Protein AF-A0A7J2REQ5-F1 (afdb_monomer_lite)

Sequence (82 aa):
MPDEKGYFKIYVNHYSEKIYILFFSNHHELIGTIVGTNAEALGKKIIELKLTQNLQHINYIGRELTKAEFCLFSGKPYIQDK

Structure (mmCIF, N/CA/C/O backbone):
data_AF-A0A7J2RE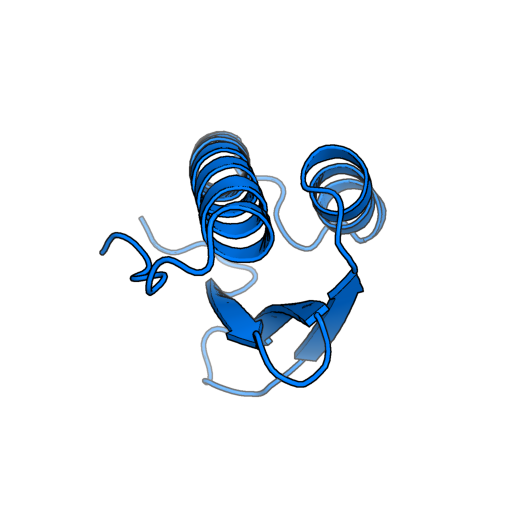Q5-F1
#
_entry.id   AF-A0A7J2REQ5-F1
#
loop_
_atom_site.group_PDB
_atom_site.id
_atom_site.type_symbol
_atom_site.label_atom_id
_atom_site.label_alt_id
_atom_site.label_comp_id
_atom_site.label_asym_id
_atom_site.label_entity_id
_atom_site.label_seq_id
_atom_site.pdbx_PDB_ins_code
_atom_site.Cartn_x
_atom_site.Cartn_y
_atom_site.Cartn_z
_atom_site.occupancy
_atom_site.B_iso_or_equiv
_atom_site.auth_seq_id
_atom_site.auth_comp_id
_atom_site.auth_asym_id
_atom_site.auth_atom_id
_atom_site.pdbx_PDB_model_num
ATOM 1 N N . MET A 1 1 ? 4.634 10.949 -14.610 1.00 73.19 1 MET A N 1
ATOM 2 C CA . MET A 1 1 ? 5.232 10.004 -15.579 1.00 73.19 1 MET A CA 1
ATOM 3 C C . MET A 1 1 ? 4.871 8.597 -15.128 1.00 73.19 1 MET A C 1
ATOM 5 O O . MET A 1 1 ? 4.741 8.436 -13.922 1.00 73.19 1 MET A O 1
ATOM 9 N N . PRO A 1 2 ? 4.634 7.630 -16.027 1.00 81.00 2 PRO A N 1
ATOM 10 C CA . PRO A 1 2 ? 4.449 6.231 -15.641 1.00 81.00 2 PRO A CA 1
ATOM 11 C C . PRO A 1 2 ? 5.742 5.656 -15.045 1.00 81.00 2 PRO A C 1
ATOM 13 O O . PRO A 1 2 ? 6.828 6.029 -15.492 1.00 81.00 2 PRO A O 1
ATOM 16 N N . ASP A 1 3 ? 5.634 4.760 -14.065 1.00 88.31 3 ASP A N 1
ATOM 17 C CA . ASP A 1 3 ? 6.781 3.978 -13.596 1.00 88.31 3 ASP A CA 1
ATOM 18 C C . ASP A 1 3 ? 6.998 2.800 -14.554 1.00 88.31 3 ASP A C 1
ATOM 20 O O . ASP A 1 3 ? 6.044 2.137 -14.968 1.00 88.31 3 ASP A O 1
ATOM 24 N N . GLU A 1 4 ? 8.246 2.509 -14.906 1.00 89.94 4 GLU A N 1
ATOM 25 C CA . GLU A 1 4 ? 8.573 1.395 -15.800 1.00 89.94 4 GLU A CA 1
ATOM 26 C C . GLU A 1 4 ? 8.188 0.035 -15.206 1.00 89.94 4 GLU A C 1
ATOM 28 O O . GLU A 1 4 ? 7.863 -0.891 -15.949 1.00 89.94 4 GLU A O 1
ATOM 33 N N . LYS A 1 5 ? 8.180 -0.090 -13.872 1.00 92.56 5 LYS A N 1
ATOM 34 C CA . LYS A 1 5 ? 7.846 -1.347 -13.194 1.00 92.56 5 LYS A CA 1
ATOM 35 C C . LYS A 1 5 ? 6.347 -1.607 -13.113 1.00 92.56 5 LYS A C 1
ATOM 37 O O . LYS A 1 5 ? 5.961 -2.766 -12.964 1.00 92.56 5 LYS A O 1
ATOM 42 N N . GLY A 1 6 ? 5.511 -0.572 -13.208 1.00 95.31 6 GLY A N 1
ATOM 43 C CA . GLY A 1 6 ? 4.065 -0.718 -13.092 1.00 95.31 6 GLY A CA 1
ATOM 44 C C . GLY A 1 6 ? 3.380 0.381 -12.289 1.00 95.31 6 GLY A C 1
ATOM 45 O O . GLY A 1 6 ? 3.862 1.503 -12.185 1.00 95.31 6 GLY A O 1
ATOM 46 N N . TYR A 1 7 ? 2.230 0.073 -11.697 1.00 95.62 7 TYR A N 1
ATOM 47 C CA . TYR A 1 7 ? 1.465 1.043 -10.914 1.00 95.62 7 TYR A CA 1
ATOM 48 C C . TYR A 1 7 ? 0.773 0.404 -9.711 1.00 95.62 7 TYR A C 1
ATOM 50 O O . TYR A 1 7 ? 0.527 -0.802 -9.661 1.00 95.62 7 TYR A O 1
ATOM 58 N N . PHE A 1 8 ? 0.434 1.244 -8.735 1.00 96.50 8 PHE A N 1
ATOM 59 C CA . PHE A 1 8 ? -0.221 0.830 -7.501 1.00 96.50 8 PHE A CA 1
ATOM 60 C C . PHE A 1 8 ? -1.695 1.232 -7.496 1.00 96.50 8 PHE A C 1
ATOM 62 O O . PHE A 1 8 ? -2.050 2.345 -7.89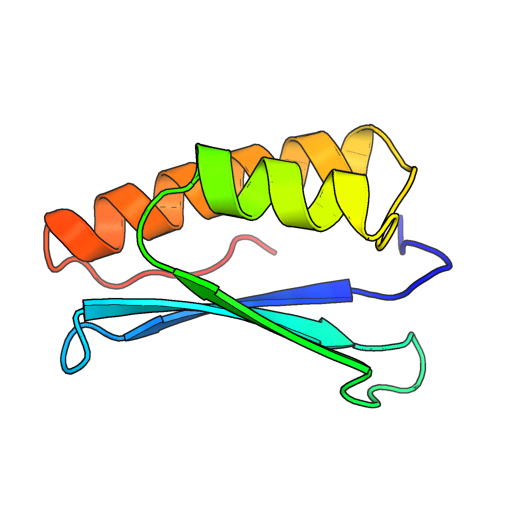1 1.00 96.50 8 PHE A O 1
ATOM 69 N N . LYS A 1 9 ? -2.542 0.343 -6.980 1.00 97.56 9 LYS A N 1
ATOM 70 C CA . LYS A 1 9 ? -3.907 0.662 -6.557 1.00 97.56 9 LYS A CA 1
ATOM 71 C C . LYS A 1 9 ? -4.057 0.369 -5.074 1.00 97.56 9 LYS A C 1
ATOM 73 O O . LYS A 1 9 ? -3.678 -0.710 -4.622 1.00 97.56 9 LYS A O 1
ATOM 78 N N . ILE A 1 10 ? -4.619 1.315 -4.338 1.00 98.25 10 ILE A N 1
ATOM 79 C CA . ILE A 1 10 ? -4.806 1.231 -2.895 1.00 98.25 10 ILE A CA 1
ATOM 80 C C . ILE A 1 10 ? -6.301 1.138 -2.596 1.00 9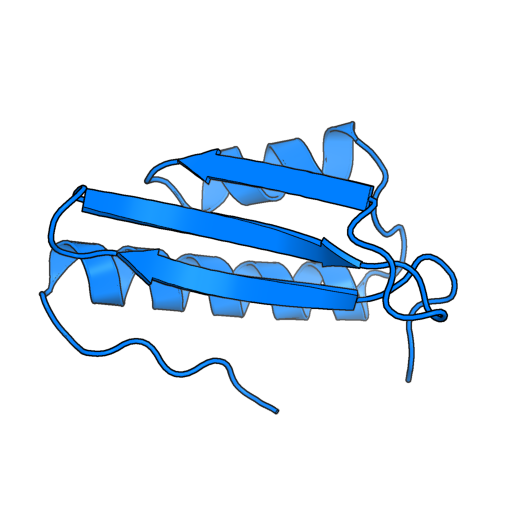8.25 10 ILE A C 1
ATOM 82 O O . ILE A 1 10 ? -7.116 1.854 -3.175 1.00 98.25 10 ILE A O 1
ATOM 86 N N . TYR A 1 11 ? -6.660 0.246 -1.678 1.00 97.56 11 TYR A N 1
ATOM 87 C CA . TYR A 1 11 ? -8.025 0.081 -1.195 1.00 97.56 11 TYR A CA 1
ATOM 88 C C . TYR A 1 11 ? -8.032 0.030 0.326 1.00 97.56 11 TYR A C 1
ATOM 90 O O . TYR A 1 11 ? -7.217 -0.661 0.935 1.00 97.56 11 TYR A O 1
ATOM 98 N N . VAL A 1 12 ? -8.987 0.726 0.937 1.00 98.56 12 VAL A N 1
ATOM 99 C CA . VAL A 1 12 ? -9.254 0.639 2.374 1.00 98.56 12 VAL A CA 1
ATOM 100 C C . VAL A 1 12 ? -10.512 -0.191 2.566 1.00 98.56 12 VAL A C 1
ATOM 102 O O . VAL A 1 12 ? -11.586 0.178 2.092 1.00 98.56 12 VAL A O 1
ATOM 105 N N . ASN A 1 13 ? -10.370 -1.324 3.245 1.00 98.12 13 ASN A N 1
ATOM 106 C CA . ASN A 1 13 ? -11.475 -2.187 3.618 1.00 98.12 13 ASN A CA 1
ATOM 107 C C . ASN A 1 13 ? -11.772 -2.003 5.108 1.00 98.12 13 ASN A C 1
ATOM 109 O O . ASN A 1 13 ? -11.035 -2.493 5.964 1.00 98.12 13 ASN A O 1
ATOM 113 N N . HIS A 1 14 ? -12.874 -1.311 5.389 1.00 97.56 14 HIS A N 1
ATOM 114 C CA . HIS A 1 14 ? -13.349 -1.041 6.747 1.00 97.56 14 HIS A CA 1
ATOM 115 C C . HIS A 1 14 ? -13.926 -2.268 7.447 1.00 97.56 14 HIS A C 1
ATOM 117 O O . HIS A 1 14 ? -13.877 -2.339 8.665 1.00 97.56 14 HIS A O 1
ATOM 123 N N . TYR A 1 15 ? -14.435 -3.252 6.702 1.00 97.12 15 TYR A N 1
ATOM 124 C CA . TYR A 1 15 ? -14.967 -4.478 7.299 1.00 97.12 15 TYR A CA 1
ATOM 125 C C . TYR A 1 15 ? -13.849 -5.380 7.831 1.00 97.12 15 TYR A C 1
ATOM 127 O O . TYR A 1 15 ? -13.945 -5.908 8.932 1.00 97.12 15 TYR A O 1
ATOM 135 N N . SER A 1 16 ? -12.774 -5.554 7.056 1.00 97.31 16 SER A N 1
ATOM 136 C CA . SER A 1 16 ? -11.612 -6.342 7.489 1.00 97.31 16 SER A CA 1
ATOM 137 C C . SER A 1 16 ? -10.588 -5.528 8.283 1.00 97.31 16 SER A C 1
ATOM 139 O O . SER A 1 16 ? -9.559 -6.074 8.673 1.00 97.31 16 SER A O 1
ATOM 141 N N . GLU A 1 17 ? -10.817 -4.224 8.430 1.00 97.94 17 GLU A N 1
ATOM 142 C CA . GLU A 1 17 ? -9.887 -3.247 8.995 1.00 97.94 17 GLU A CA 1
ATOM 143 C C . GLU A 1 17 ? -8.476 -3.316 8.370 1.00 97.94 17 GLU A C 1
ATOM 145 O O . GLU A 1 17 ? -7.469 -3.425 9.071 1.00 97.94 17 GLU A O 1
ATOM 150 N N . LYS A 1 18 ? -8.380 -3.311 7.030 1.00 98.62 18 LYS A N 1
ATOM 151 C CA . LYS A 1 18 ? -7.095 -3.410 6.303 1.00 98.62 18 LYS A CA 1
ATOM 152 C C . LYS A 1 18 ? -6.973 -2.419 5.152 1.00 98.62 18 LYS A C 1
ATOM 154 O O . LYS A 1 18 ? -7.946 -2.088 4.480 1.00 98.62 18 LYS A O 1
ATOM 159 N N . ILE A 1 19 ? -5.730 -2.047 4.871 1.00 98.75 19 ILE A N 1
ATOM 160 C CA . ILE A 1 19 ? -5.278 -1.406 3.639 1.00 98.75 19 ILE A CA 1
ATOM 161 C C . ILE A 1 19 ? -4.715 -2.496 2.725 1.00 98.75 19 ILE A C 1
ATOM 163 O O . ILE A 1 19 ? -3.860 -3.284 3.137 1.00 98.75 19 ILE A O 1
ATOM 167 N N . TYR A 1 20 ? -5.180 -2.516 1.482 1.00 98.62 20 TYR A N 1
ATOM 168 C CA . TYR A 1 20 ? -4.694 -3.378 0.413 1.00 98.62 20 TYR A CA 1
ATOM 169 C C . TYR A 1 20 ? -3.947 -2.532 -0.609 1.00 98.62 20 TYR A C 1
ATOM 171 O O . TYR A 1 20 ? -4.481 -1.541 -1.102 1.00 98.62 20 TYR A O 1
ATOM 179 N N . ILE A 1 21 ? -2.732 -2.945 -0.953 1.00 98.31 21 ILE A N 1
ATOM 180 C CA . ILE A 1 21 ? -1.901 -2.314 -1.976 1.00 98.31 21 ILE A CA 1
ATOM 181 C C . ILE A 1 21 ? -1.674 -3.348 -3.064 1.00 98.31 21 ILE A C 1
ATOM 183 O O . ILE A 1 21 ? -0.941 -4.317 -2.866 1.00 98.31 21 ILE A O 1
ATOM 187 N N . LEU A 1 22 ? -2.318 -3.150 -4.205 1.00 98.31 22 LEU A N 1
ATOM 188 C CA . LEU A 1 22 ? -2.177 -4.003 -5.373 1.00 98.31 22 LEU A CA 1
ATOM 189 C C . LEU A 1 22 ? -1.144 -3.375 -6.298 1.00 98.31 22 LEU A C 1
ATOM 191 O O . LEU A 1 22 ? -1.271 -2.207 -6.667 1.00 98.31 22 LEU A O 1
ATOM 195 N N . PHE A 1 23 ? -0.143 -4.156 -6.682 1.00 97.94 23 PHE A N 1
ATOM 196 C CA . PHE A 1 23 ? 0.870 -3.748 -7.643 1.00 97.94 23 PHE A CA 1
ATOM 197 C C . PHE A 1 23 ? 0.638 -4.462 -8.971 1.00 97.94 23 PHE A C 1
ATOM 199 O O . PHE A 1 23 ? 0.609 -5.694 -9.025 1.00 97.94 23 PHE A O 1
ATOM 206 N N . PHE A 1 24 ? 0.459 -3.679 -10.028 1.00 97.50 24 PHE A N 1
ATOM 207 C CA . PHE A 1 24 ? 0.205 -4.165 -11.378 1.00 97.50 24 PHE A CA 1
ATOM 208 C C . PHE A 1 24 ? 1.382 -3.866 -12.290 1.00 97.50 24 PHE A C 1
ATOM 210 O O . PHE A 1 24 ? 1.984 -2.805 -12.162 1.00 97.50 24 PHE A O 1
ATOM 217 N N . SER A 1 25 ? 1.648 -4.743 -13.257 1.00 96.44 25 SER A N 1
ATOM 218 C CA . SER A 1 25 ? 2.529 -4.420 -14.379 1.00 96.44 25 SER A CA 1
ATOM 219 C C . SER A 1 25 ? 1.889 -3.362 -15.286 1.00 96.44 25 SER A C 1
ATOM 221 O O . SER A 1 25 ? 0.679 -3.114 -15.248 1.00 96.44 25 SER A O 1
ATOM 223 N N . ASN A 1 26 ? 2.687 -2.778 -16.180 1.00 94.88 26 ASN A N 1
ATOM 224 C CA . ASN A 1 26 ? 2.181 -1.890 -17.233 1.00 94.88 26 ASN A CA 1
ATOM 225 C C . ASN A 1 26 ? 1.285 -2.607 -18.267 1.00 94.88 26 ASN A C 1
ATOM 227 O O . ASN A 1 26 ? 0.652 -1.945 -19.084 1.00 94.88 26 ASN A O 1
ATOM 231 N N . HIS A 1 27 ? 1.175 -3.940 -18.197 1.00 95.94 27 HIS A N 1
ATOM 232 C CA . HIS A 1 27 ? 0.236 -4.757 -18.974 1.00 95.94 27 HIS A CA 1
ATOM 233 C C . HIS A 1 27 ? -1.042 -5.115 -18.198 1.00 95.94 27 HIS A C 1
ATOM 235 O O . HIS A 1 27 ? -1.806 -5.972 -18.630 1.00 95.94 27 HIS A O 1
ATOM 241 N N . HIS A 1 28 ? -1.295 -4.447 -17.066 1.00 95.56 28 HIS A N 1
ATOM 242 C CA . HIS A 1 28 ? -2.465 -4.647 -16.203 1.00 95.56 28 HIS A CA 1
ATOM 243 C C . HIS A 1 28 ? -2.535 -6.014 -15.504 1.00 95.56 28 HIS A C 1
ATOM 245 O O . HIS A 1 28 ? -3.590 -6.399 -14.996 1.00 95.56 28 HIS A O 1
ATOM 251 N N . GLU A 1 29 ? -1.414 -6.724 -15.402 1.00 97.69 29 GLU A N 1
ATOM 252 C CA . GLU A 1 29 ? -1.327 -7.992 -14.675 1.00 97.69 29 GLU A CA 1
ATOM 253 C C . GLU A 1 29 ? -1.054 -7.726 -13.195 1.00 97.69 29 GLU A C 1
ATOM 255 O O . GLU A 1 29 ? -0.170 -6.938 -12.860 1.00 97.69 29 GLU A O 1
ATOM 260 N N . LEU A 1 30 ? -1.799 -8.372 -12.295 1.00 97.56 30 LEU A N 1
ATOM 261 C CA . LEU A 1 30 ? -1.551 -8.266 -10.858 1.00 97.56 30 LEU A CA 1
ATOM 262 C C . LEU A 1 30 ? -0.277 -9.043 -10.506 1.00 97.56 30 LEU A C 1
ATOM 264 O O . LEU A 1 30 ? -0.265 -10.269 -10.544 1.00 97.56 30 LEU A O 1
ATOM 268 N N . ILE A 1 31 ? 0.775 -8.323 -10.127 1.00 97.69 31 ILE A N 1
ATOM 269 C CA . ILE A 1 31 ? 2.072 -8.905 -9.764 1.00 97.69 31 ILE A CA 1
ATOM 270 C C . ILE A 1 31 ? 2.104 -9.291 -8.287 1.00 97.69 31 ILE A C 1
ATOM 272 O O . ILE A 1 31 ? 2.721 -10.283 -7.906 1.00 97.69 31 ILE A O 1
ATOM 276 N N . GLY A 1 32 ? 1.435 -8.518 -7.433 1.00 96.62 32 GLY A N 1
ATOM 277 C CA . GLY A 1 32 ? 1.417 -8.806 -6.009 1.00 96.62 32 GLY A CA 1
ATOM 278 C C . GLY A 1 32 ? 0.463 -7.927 -5.226 1.00 96.62 32 GLY A C 1
ATOM 279 O O . GLY A 1 32 ? -0.012 -6.895 -5.700 1.00 96.62 32 GLY A O 1
ATOM 280 N N . THR A 1 33 ? 0.181 -8.360 -4.002 1.00 98.19 33 THR A N 1
ATOM 281 C CA . THR A 1 33 ? -0.636 -7.617 -3.043 1.00 98.19 33 THR A CA 1
ATOM 282 C C . THR A 1 33 ? 0.079 -7.556 -1.702 1.00 98.19 33 THR A C 1
ATOM 284 O O . THR A 1 33 ? 0.546 -8.575 -1.197 1.00 98.19 33 THR A O 1
ATOM 287 N N . ILE A 1 34 ? 0.148 -6.361 -1.122 1.00 98.38 34 ILE A N 1
ATOM 288 C CA . ILE A 1 34 ? 0.628 -6.127 0.242 1.00 98.38 34 ILE A CA 1
ATOM 289 C C . ILE A 1 34 ? -0.579 -5.703 1.078 1.00 98.38 34 ILE A C 1
ATOM 291 O O . ILE A 1 34 ? -1.362 -4.855 0.650 1.00 98.38 34 ILE A O 1
ATOM 295 N N . VAL A 1 35 ? -0.741 -6.300 2.259 1.00 98.62 35 VAL A N 1
ATOM 296 C CA . VAL A 1 35 ? -1.877 -6.038 3.152 1.00 98.62 35 VAL A CA 1
ATOM 297 C C . VAL A 1 35 ? -1.366 -5.663 4.534 1.00 98.62 35 VAL A C 1
ATOM 299 O O . VAL A 1 35 ? -0.451 -6.297 5.057 1.00 98.62 35 VAL A O 1
ATOM 302 N N . GLY A 1 36 ? -1.967 -4.647 5.144 1.00 98.50 36 GLY A N 1
ATOM 303 C CA . GLY A 1 36 ? -1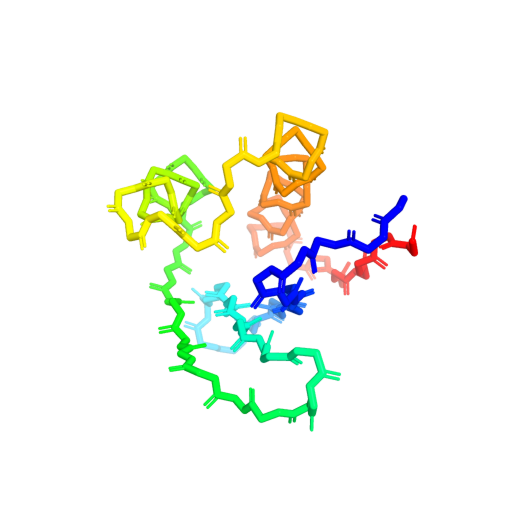.610 -4.214 6.491 1.00 98.50 36 GLY A CA 1
ATOM 304 C C . GLY A 1 36 ? -2.494 -3.080 6.978 1.00 98.50 36 GLY A C 1
ATOM 305 O O . GLY A 1 36 ? -3.542 -2.811 6.402 1.00 98.50 36 GLY A O 1
ATOM 306 N N . THR A 1 37 ? -2.088 -2.435 8.063 1.00 98.31 37 THR A N 1
ATOM 307 C CA . THR A 1 37 ? -2.847 -1.334 8.682 1.00 98.31 37 THR A CA 1
ATOM 308 C C . THR A 1 37 ? -2.020 -0.077 8.886 1.00 98.31 37 THR A C 1
ATOM 310 O O . THR A 1 37 ? -2.601 0.982 9.071 1.00 98.31 37 THR A O 1
ATOM 313 N N . ASN A 1 38 ? -0.690 -0.184 8.832 1.00 98.31 38 ASN A N 1
ATOM 314 C CA . ASN A 1 38 ? 0.215 0.914 9.133 1.00 98.31 38 ASN A CA 1
ATOM 315 C C . ASN A 1 38 ? 0.943 1.416 7.884 1.00 98.31 38 ASN A C 1
ATOM 317 O O . ASN A 1 38 ? 1.601 0.630 7.194 1.00 98.31 38 ASN A O 1
ATOM 321 N N . ALA A 1 39 ? 0.849 2.719 7.610 1.00 98.38 39 ALA A N 1
ATOM 322 C CA . ALA A 1 39 ? 1.399 3.323 6.399 1.00 98.38 39 ALA A CA 1
ATOM 323 C C . ALA A 1 39 ? 2.923 3.160 6.301 1.00 98.38 39 ALA A C 1
ATOM 325 O O . ALA A 1 39 ? 3.445 2.813 5.242 1.00 98.38 39 ALA A O 1
ATOM 326 N N . GLU A 1 40 ? 3.638 3.360 7.410 1.00 98.25 40 GLU A N 1
ATOM 327 C CA . GLU A 1 40 ? 5.099 3.279 7.446 1.00 98.25 40 GLU A CA 1
ATOM 328 C C . GLU A 1 40 ? 5.599 1.858 7.150 1.00 98.25 40 GLU A C 1
ATOM 330 O O . GLU A 1 40 ? 6.478 1.669 6.305 1.00 98.25 40 GLU A O 1
ATOM 335 N N . ALA A 1 41 ? 5.016 0.847 7.799 1.00 98.56 41 ALA A N 1
ATOM 336 C CA . ALA A 1 41 ? 5.360 -0.555 7.578 1.00 98.56 41 ALA A CA 1
ATOM 337 C C . ALA A 1 41 ? 5.093 -0.983 6.125 1.00 98.56 41 ALA A C 1
ATOM 339 O O . ALA A 1 41 ? 5.927 -1.643 5.499 1.00 98.56 41 ALA A O 1
ATOM 340 N N . LEU A 1 42 ? 3.956 -0.561 5.567 1.00 98.44 42 LEU A N 1
ATOM 341 C CA . LEU A 1 42 ? 3.592 -0.831 4.178 1.00 98.44 42 LEU A CA 1
ATOM 342 C C . LEU A 1 42 ? 4.553 -0.150 3.191 1.00 98.44 42 LEU A C 1
ATOM 344 O O . LEU A 1 42 ? 5.042 -0.795 2.263 1.00 98.44 42 LEU A O 1
ATOM 348 N N . GLY A 1 43 ? 4.886 1.123 3.421 1.00 97.94 43 GLY A N 1
ATOM 349 C CA . GLY A 1 43 ? 5.840 1.872 2.601 1.00 97.94 43 GLY A CA 1
ATOM 350 C C . GLY A 1 43 ? 7.243 1.259 2.628 1.00 97.94 43 GLY A C 1
ATOM 351 O O . GLY A 1 43 ? 7.858 1.067 1.578 1.00 97.94 43 GLY A O 1
ATOM 352 N N . LYS A 1 44 ? 7.723 0.856 3.812 1.00 97.62 44 LYS A N 1
ATOM 353 C CA . LYS A 1 44 ? 8.993 0.125 3.964 1.00 97.62 44 LYS A CA 1
ATOM 354 C C . LYS A 1 44 ? 8.993 -1.176 3.164 1.00 97.62 44 LYS A C 1
ATOM 356 O O . LYS A 1 44 ? 9.975 -1.457 2.480 1.00 97.62 44 LYS A O 1
ATOM 361 N N . LYS A 1 45 ? 7.885 -1.929 3.176 1.00 98.00 45 LYS A N 1
ATOM 362 C CA . LYS A 1 45 ? 7.784 -3.182 2.418 1.00 98.00 45 LYS A CA 1
ATOM 363 C C . LYS A 1 45 ? 7.853 -2.965 0.903 1.00 98.00 45 LYS A C 1
ATOM 365 O O . LYS A 1 45 ? 8.504 -3.744 0.213 1.00 98.00 45 LYS A O 1
ATOM 370 N N . ILE A 1 46 ? 7.248 -1.894 0.383 1.00 96.88 46 ILE A N 1
ATOM 371 C CA . ILE A 1 46 ? 7.339 -1.523 -1.044 1.00 96.88 46 ILE A CA 1
ATOM 372 C C . ILE A 1 46 ? 8.793 -1.258 -1.458 1.00 96.88 46 ILE A C 1
ATOM 374 O O . ILE A 1 46 ? 9.227 -1.727 -2.515 1.00 96.88 46 ILE A O 1
ATOM 378 N N . ILE A 1 47 ? 9.548 -0.538 -0.621 1.00 96.06 47 ILE A N 1
ATOM 379 C CA . ILE A 1 47 ? 10.967 -0.229 -0.860 1.00 96.06 47 ILE A CA 1
ATOM 380 C C . ILE A 1 47 ? 11.818 -1.503 -0.791 1.00 96.06 47 ILE A C 1
ATOM 382 O O . ILE A 1 47 ? 12.632 -1.742 -1.683 1.00 96.06 47 ILE A O 1
ATOM 386 N N . GLU A 1 48 ? 11.607 -2.344 0.227 1.00 96.88 48 GLU A N 1
ATOM 387 C CA . GLU A 1 48 ? 12.310 -3.623 0.414 1.00 96.88 48 GLU A CA 1
ATOM 388 C C . GLU A 1 48 ? 12.138 -4.548 -0.803 1.00 96.88 48 GLU A C 1
ATOM 390 O O . GLU A 1 48 ? 13.110 -5.109 -1.308 1.00 96.88 48 GLU A O 1
ATOM 395 N N . LEU A 1 49 ? 10.911 -4.640 -1.324 1.00 96.06 49 LEU A N 1
ATOM 396 C CA . LEU A 1 49 ? 10.571 -5.428 -2.512 1.00 96.06 49 LEU A CA 1
ATOM 397 C C . LEU A 1 49 ? 11.008 -4.768 -3.831 1.00 96.06 49 LEU A C 1
ATOM 399 O O . LEU A 1 49 ? 10.849 -5.363 -4.896 1.00 96.06 49 LEU A O 1
ATOM 403 N N . LYS A 1 50 ? 11.560 -3.547 -3.785 1.00 95.06 50 LYS A N 1
ATOM 404 C CA . LYS A 1 50 ? 12.009 -2.768 -4.950 1.00 95.06 50 LYS A CA 1
ATOM 405 C C . LYS A 1 50 ? 10.932 -2.639 -6.038 1.00 95.06 50 LYS A C 1
ATOM 407 O O . LYS A 1 50 ? 11.271 -2.636 -7.225 1.00 95.06 50 LYS A O 1
ATOM 412 N N . LEU A 1 51 ? 9.657 -2.510 -5.656 1.00 94.06 51 LEU A N 1
ATOM 413 C CA . LEU A 1 51 ? 8.532 -2.408 -6.605 1.00 94.06 51 LEU A CA 1
ATOM 414 C C . LEU A 1 51 ? 8.560 -1.105 -7.419 1.00 94.06 51 LEU A C 1
ATOM 416 O O . LEU A 1 51 ? 8.059 -1.057 -8.532 1.00 94.06 51 LEU A O 1
ATOM 420 N N . THR A 1 52 ? 9.221 -0.073 -6.895 1.00 93.00 52 THR A N 1
ATOM 421 C CA . THR A 1 52 ? 9.627 1.143 -7.611 1.00 93.00 52 THR A CA 1
ATOM 422 C C . THR A 1 52 ? 10.988 1.601 -7.076 1.00 93.00 52 THR A C 1
ATOM 424 O O . THR A 1 52 ? 11.362 1.276 -5.948 1.00 93.00 52 THR A O 1
ATOM 427 N N . GLN A 1 53 ? 11.760 2.318 -7.892 1.00 90.88 53 GLN A N 1
ATOM 428 C CA . GLN A 1 53 ? 12.964 3.049 -7.460 1.00 90.88 53 GLN A CA 1
ATOM 429 C C . GLN A 1 53 ? 12.859 4.551 -7.754 1.00 90.88 53 GLN A C 1
ATOM 431 O O . GLN A 1 53 ? 13.782 5.314 -7.476 1.00 90.88 53 GLN A O 1
ATOM 436 N N . ASN A 1 54 ? 11.731 4.991 -8.311 1.00 93.62 54 ASN A N 1
ATOM 437 C CA . ASN A 1 54 ? 11.509 6.377 -8.664 1.00 93.62 54 ASN A CA 1
ATOM 438 C C . ASN A 1 54 ? 11.068 7.162 -7.420 1.00 93.62 54 ASN A C 1
ATOM 440 O O . ASN A 1 54 ? 10.025 6.892 -6.824 1.00 93.62 54 ASN A O 1
ATOM 444 N N . LEU A 1 55 ? 11.851 8.177 -7.053 1.00 94.00 55 LEU A N 1
ATOM 445 C CA . LEU A 1 55 ? 11.614 8.986 -5.856 1.00 94.00 55 LEU A CA 1
ATOM 446 C C . LEU A 1 55 ? 10.277 9.742 -5.883 1.00 94.00 55 LEU A C 1
ATOM 448 O O . LEU A 1 55 ? 9.664 9.924 -4.833 1.00 94.00 55 LEU A O 1
ATOM 452 N N . GLN A 1 56 ? 9.790 10.155 -7.058 1.00 93.00 56 GLN A N 1
ATOM 453 C CA . GLN A 1 56 ? 8.480 10.805 -7.174 1.00 93.00 56 GLN A CA 1
ATOM 454 C C . GLN A 1 56 ? 7.349 9.819 -6.875 1.00 93.00 56 GLN A C 1
ATOM 456 O O . GLN A 1 56 ? 6.414 10.167 -6.154 1.00 93.00 56 GLN A O 1
ATOM 461 N N . HIS A 1 57 ? 7.455 8.582 -7.369 1.00 93.31 57 HIS A N 1
ATOM 462 C CA . HIS A 1 57 ? 6.482 7.531 -7.072 1.00 93.31 57 HIS A CA 1
ATOM 463 C C . HIS A 1 57 ? 6.525 7.126 -5.599 1.00 93.31 57 HIS A C 1
ATOM 465 O O . HIS A 1 57 ? 5.472 7.020 -4.979 1.00 93.31 57 HIS A O 1
ATOM 471 N N . ILE A 1 58 ? 7.715 7.000 -5.004 1.00 94.62 58 ILE A N 1
ATOM 472 C CA . ILE A 1 58 ? 7.863 6.737 -3.564 1.00 94.62 58 ILE A CA 1
ATOM 473 C C . ILE A 1 58 ? 7.198 7.843 -2.733 1.00 94.62 58 ILE A C 1
ATOM 475 O O . ILE A 1 58 ? 6.436 7.544 -1.815 1.00 94.62 58 ILE A O 1
ATOM 479 N N . ASN A 1 59 ? 7.428 9.115 -3.075 1.00 95.31 59 ASN A N 1
ATOM 480 C CA . ASN A 1 59 ? 6.803 10.243 -2.383 1.00 95.31 59 ASN A CA 1
ATOM 481 C C . ASN A 1 59 ? 5.269 10.227 -2.520 1.00 95.31 59 ASN A C 1
ATOM 483 O O . ASN A 1 59 ? 4.552 10.373 -1.532 1.00 95.31 59 ASN A O 1
ATOM 487 N N . TYR A 1 60 ? 4.753 10.002 -3.733 1.00 95.44 60 TYR A N 1
ATOM 488 C CA . TYR A 1 60 ? 3.312 9.872 -3.970 1.00 95.44 60 TYR A CA 1
ATOM 489 C C . TYR A 1 60 ? 2.701 8.743 -3.130 1.00 95.44 60 TYR A C 1
ATOM 491 O O . TYR A 1 60 ? 1.731 8.980 -2.413 1.00 95.44 60 TYR A O 1
ATOM 499 N N . ILE A 1 61 ? 3.309 7.554 -3.152 1.00 96.12 61 ILE A N 1
ATOM 500 C CA . ILE A 1 61 ? 2.829 6.395 -2.397 1.00 96.12 61 ILE A CA 1
ATOM 501 C C . ILE A 1 61 ? 2.831 6.672 -0.898 1.00 96.12 61 ILE A C 1
ATOM 503 O O . ILE A 1 61 ? 1.852 6.355 -0.234 1.00 96.12 61 ILE A O 1
ATOM 507 N N . GLY A 1 62 ? 3.868 7.317 -0.359 1.00 97.12 62 GLY A N 1
ATOM 508 C CA . GLY A 1 62 ? 3.891 7.704 1.052 1.00 97.12 62 GLY A CA 1
ATOM 509 C C . GLY A 1 62 ? 2.676 8.550 1.452 1.00 97.12 62 GLY A C 1
ATOM 510 O O . GLY A 1 62 ? 2.035 8.263 2.461 1.00 97.12 62 GLY A O 1
ATOM 511 N N . ARG A 1 63 ? 2.304 9.544 0.632 1.00 97.75 63 ARG A N 1
ATOM 512 C CA . ARG A 1 63 ? 1.116 10.381 0.889 1.00 97.75 63 ARG A CA 1
ATOM 513 C C . ARG A 1 63 ? -0.179 9.574 0.836 1.00 97.75 63 ARG A C 1
ATOM 515 O O . ARG A 1 63 ? -1.014 9.716 1.728 1.00 97.75 63 ARG A O 1
ATOM 522 N N . GLU A 1 64 ? -0.323 8.712 -0.167 1.00 98.25 64 GLU A N 1
ATOM 523 C CA . GLU A 1 64 ? -1.515 7.876 -0.307 1.00 98.25 64 GLU A CA 1
ATOM 524 C C . GLU A 1 64 ? -1.661 6.871 0.838 1.00 98.25 64 GLU A C 1
ATOM 526 O O . GLU A 1 64 ? -2.769 6.664 1.327 1.00 98.25 64 GLU A O 1
ATOM 531 N N . LEU A 1 65 ? -0.560 6.292 1.322 1.00 98.44 65 LEU A N 1
ATOM 532 C CA . LEU A 1 65 ? -0.588 5.368 2.455 1.00 98.44 65 LEU A CA 1
ATOM 533 C C . LEU A 1 65 ? -0.983 6.066 3.756 1.00 98.44 65 LEU A C 1
ATOM 535 O O . LEU A 1 65 ? -1.830 5.545 4.478 1.00 98.44 65 LEU A O 1
ATOM 539 N N . THR A 1 66 ? -0.449 7.258 4.028 1.00 98.50 66 THR A N 1
ATOM 540 C CA . THR A 1 66 ? -0.862 8.059 5.193 1.00 98.50 66 THR A CA 1
ATOM 541 C C . THR A 1 66 ? -2.348 8.417 5.121 1.00 98.50 66 THR A C 1
ATOM 543 O O . THR A 1 66 ? -3.072 8.309 6.111 1.00 98.50 66 THR A O 1
ATOM 546 N N . LYS A 1 67 ? -2.835 8.802 3.934 1.00 98.56 67 LYS A N 1
ATOM 547 C CA . LYS A 1 67 ? -4.258 9.080 3.700 1.00 98.56 67 LYS A CA 1
ATOM 548 C C . LYS A 1 67 ? -5.115 7.830 3.921 1.00 98.56 67 LYS A C 1
ATOM 550 O O . LYS A 1 67 ? -6.155 7.917 4.569 1.00 98.56 67 LYS A O 1
ATOM 555 N N . ALA A 1 68 ? -4.676 6.676 3.423 1.00 98.62 68 ALA A N 1
ATOM 556 C CA . ALA A 1 68 ? -5.368 5.402 3.585 1.00 98.62 68 ALA A CA 1
ATOM 557 C C . ALA A 1 68 ? -5.440 4.957 5.056 1.00 98.62 68 ALA A C 1
ATOM 559 O O . ALA A 1 68 ? -6.511 4.558 5.507 1.00 98.62 68 ALA A O 1
ATOM 560 N N . GLU A 1 69 ? -4.347 5.077 5.816 1.00 98.75 69 GLU A N 1
ATOM 561 C CA . GLU A 1 69 ? -4.309 4.781 7.258 1.00 98.75 69 GLU A CA 1
ATOM 562 C C . GLU A 1 69 ? -5.248 5.697 8.047 1.00 98.75 69 GLU A C 1
ATOM 564 O O . GLU A 1 69 ? -6.052 5.221 8.850 1.00 98.75 69 GLU A O 1
ATOM 569 N N . PHE A 1 70 ? -5.231 7.002 7.761 1.00 98.62 70 PHE A N 1
ATOM 570 C CA . PHE A 1 70 ? -6.173 7.936 8.372 1.00 98.62 70 PHE A CA 1
ATOM 571 C C . PHE A 1 70 ? -7.629 7.584 8.044 1.00 98.62 70 PHE A 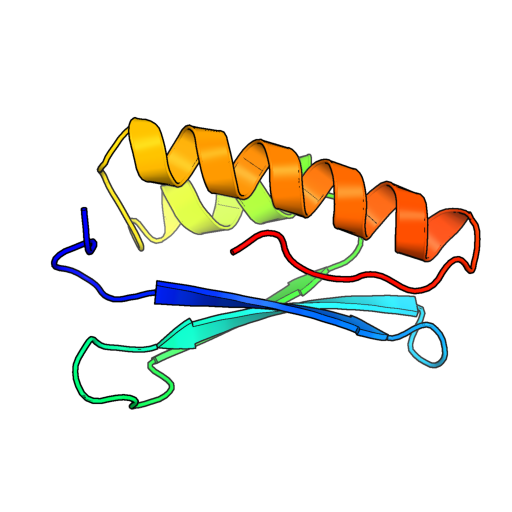C 1
ATOM 573 O O . PHE A 1 70 ? -8.483 7.589 8.933 1.00 98.62 70 PHE A O 1
ATOM 580 N N . CYS A 1 71 ? -7.935 7.284 6.777 1.00 98.62 71 CYS A N 1
ATOM 581 C CA . CYS A 1 71 ? -9.274 6.876 6.363 1.00 98.62 71 CYS A CA 1
ATOM 582 C C . CYS A 1 71 ? -9.709 5.623 7.119 1.00 98.62 71 CYS A C 1
ATOM 584 O O . CYS A 1 71 ? -10.786 5.655 7.705 1.00 98.62 71 CYS A O 1
ATOM 586 N N . LEU A 1 72 ? -8.858 4.589 7.166 1.00 98.56 72 LEU A N 1
ATOM 587 C CA . LEU A 1 72 ? -9.102 3.340 7.887 1.00 98.56 72 LEU A CA 1
ATOM 588 C C . LEU A 1 72 ? -9.483 3.601 9.348 1.00 98.56 72 LEU A C 1
ATOM 590 O O . LEU A 1 72 ? -10.526 3.142 9.799 1.00 98.56 72 LEU A O 1
ATOM 594 N N . PHE A 1 73 ? -8.679 4.387 10.066 1.00 98.12 73 PHE A N 1
ATOM 595 C CA . PHE A 1 73 ? -8.926 4.676 11.480 1.00 98.12 73 PHE A CA 1
ATOM 596 C C . PHE A 1 73 ? -10.159 5.562 11.713 1.00 98.12 73 PHE A C 1
ATOM 598 O O . PHE A 1 73 ? -10.891 5.385 12.681 1.00 98.12 73 PHE A O 1
ATOM 605 N N . SER A 1 74 ? -10.405 6.532 10.831 1.00 97.88 74 SER A N 1
ATOM 606 C CA . SER A 1 74 ? -11.526 7.470 10.969 1.00 97.88 74 SER A CA 1
ATOM 607 C C . SER A 1 74 ? -12.858 6.943 10.424 1.00 97.88 74 SER A C 1
ATOM 609 O O . SER A 1 74 ? -13.863 7.650 10.510 1.00 97.88 74 SER A O 1
ATOM 611 N N . GLY A 1 75 ? -12.876 5.751 9.816 1.00 97.44 75 GLY A N 1
ATOM 612 C CA . GLY A 1 75 ? -14.048 5.193 9.132 1.00 97.44 75 GLY A CA 1
ATOM 613 C C . GLY A 1 75 ? -14.462 5.967 7.873 1.00 97.44 75 GLY A C 1
ATOM 614 O O . GLY A 1 75 ? -15.542 5.744 7.326 1.00 97.44 75 GLY A O 1
ATOM 615 N N . LYS A 1 76 ? -13.633 6.908 7.402 1.00 97.88 76 LYS A N 1
ATOM 616 C CA . LYS A 1 76 ? -13.943 7.734 6.230 1.00 97.88 76 LYS A CA 1
ATOM 617 C C . LYS A 1 76 ? -13.694 6.962 4.934 1.00 97.88 76 LYS A C 1
ATOM 619 O O . LYS A 1 76 ? -12.787 6.126 4.874 1.00 97.88 76 LYS A O 1
ATOM 624 N N . PRO A 1 77 ? -14.444 7.253 3.857 1.00 97.31 77 PRO A N 1
ATOM 625 C CA . PRO A 1 77 ? -14.144 6.682 2.554 1.00 97.31 77 PRO A CA 1
ATOM 626 C C . PRO A 1 77 ? -12.755 7.135 2.093 1.00 97.31 77 PRO A C 1
ATOM 628 O O . PRO A 1 77 ? -12.401 8.311 2.199 1.00 97.31 77 PRO A O 1
ATOM 631 N N . TYR A 1 78 ? -11.973 6.191 1.578 1.00 98.25 78 TYR A N 1
ATOM 632 C CA . TYR A 1 78 ? -10.712 6.475 0.908 1.00 98.25 78 TYR A CA 1
ATOM 633 C C . TYR A 1 78 ? -10.945 6.585 -0.598 1.00 98.25 78 TYR A C 1
ATOM 635 O O . TYR A 1 78 ? -11.621 5.749 -1.196 1.00 98.25 78 TYR A O 1
ATOM 643 N N . ILE A 1 79 ? -10.363 7.617 -1.202 1.00 97.06 79 ILE A N 1
ATOM 644 C CA . ILE A 1 79 ? -10.322 7.816 -2.648 1.00 97.06 79 ILE A CA 1
ATOM 645 C C . ILE A 1 79 ? -8.867 8.113 -2.985 1.00 97.06 79 ILE A C 1
ATOM 647 O O . ILE A 1 79 ? -8.308 9.073 -2.452 1.00 97.06 79 ILE A O 1
ATOM 651 N N . GLN A 1 80 ? -8.265 7.285 -3.832 1.00 96.56 80 GLN A N 1
ATOM 652 C CA . GLN A 1 80 ? -6.896 7.489 -4.289 1.00 96.56 80 GLN A CA 1
ATOM 653 C C . GLN A 1 80 ? -6.821 8.712 -5.211 1.00 96.56 80 GLN A C 1
ATOM 655 O O . GLN A 1 80 ? -7.688 8.893 -6.073 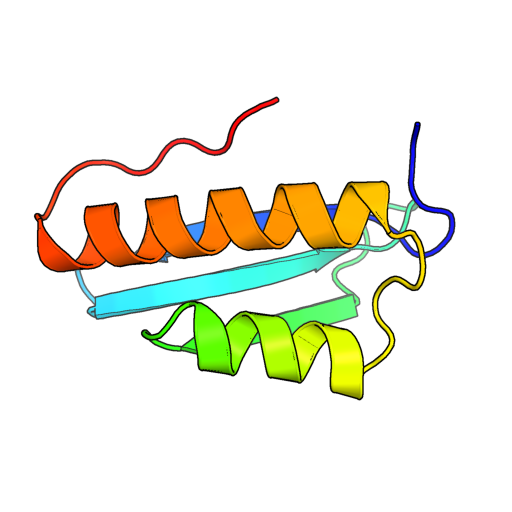1.00 96.56 80 GLN A O 1
ATOM 660 N N . ASP A 1 81 ? -5.797 9.544 -5.030 1.00 91.81 81 ASP A N 1
ATOM 661 C CA . ASP A 1 81 ? -5.566 10.699 -5.905 1.00 91.81 81 ASP A CA 1
ATOM 662 C C . ASP A 1 81 ? -5.130 10.236 -7.312 1.00 91.81 81 ASP A C 1
ATOM 664 O O . ASP A 1 81 ? -4.449 9.217 -7.448 1.00 91.81 81 ASP A O 1
ATOM 668 N N . LYS A 1 82 ? -5.543 10.964 -8.361 1.00 75.06 82 LYS A N 1
ATOM 669 C CA . LYS A 1 82 ? -5.211 10.647 -9.765 1.00 75.06 82 LYS A CA 1
ATOM 670 C C . LYS A 1 82 ? -3.758 10.948 -10.122 1.00 75.06 82 LYS A C 1
ATOM 672 O O . LYS A 1 82 ? -3.229 11.966 -9.625 1.00 75.06 82 LYS A O 1
#

Foldseek 3Di:
DAFQLFDWDWAQDLVVLKIKIFGAHPVRHTPDIDIDQALVVSLVVCVVVCSDPDPVRSVLSSVLSVQSNVCSVVVHGRDRDD

Radius of gyration: 12.08 Å; chains: 1; bounding box: 28×20×30 Å

Secondary structure (DSSP, 8-state):
--BTTBEEEEEEETTTTEEEEEEE-TTS-EEEEEEES-HHHHHHHHHHTTS---HHHHHHHHHHHHHHHHHHHHTPPP----

pLDDT: mean 96.02, std 4.43, range [73.19, 98.75]